Protein AF-A0A9D8CFQ3-F1 (afdb_monomer_lite)

Structure (mmCIF, N/CA/C/O backbone):
data_AF-A0A9D8CFQ3-F1
#
_entry.id   AF-A0A9D8CFQ3-F1
#
loop_
_atom_site.group_PDB
_atom_site.id
_atom_site.type_symbol
_atom_site.label_atom_id
_atom_site.label_alt_id
_atom_site.label_comp_id
_atom_site.label_asym_id
_atom_site.label_entity_id
_atom_site.label_seq_id
_atom_site.pdbx_PDB_ins_code
_atom_site.Cartn_x
_atom_site.Cartn_y
_atom_site.Cartn_z
_atom_site.occupancy
_atom_site.B_iso_or_equiv
_atom_site.auth_seq_id
_atom_site.auth_comp_id
_atom_site.auth_asym_id
_atom_site.auth_atom_id
_atom_site.pdbx_PDB_model_num
ATOM 1 N N . MET A 1 1 ? -12.676 10.151 0.791 1.00 66.75 1 MET A N 1
ATOM 2 C CA . MET A 1 1 ? -11.803 8.957 0.773 1.00 66.75 1 MET A CA 1
ATOM 3 C C . MET A 1 1 ? -12.196 8.093 -0.412 1.00 66.75 1 MET A C 1
ATOM 5 O O . MET A 1 1 ? -13.354 8.157 -0.807 1.00 66.75 1 MET A O 1
ATOM 9 N N . ALA A 1 2 ? -11.242 7.374 -1.010 1.00 77.38 2 ALA A N 1
ATOM 10 C CA . ALA A 1 2 ? -11.541 6.434 -2.091 1.00 77.38 2 ALA A CA 1
ATOM 11 C C . ALA A 1 2 ? -12.256 5.210 -1.507 1.00 77.38 2 ALA A C 1
ATOM 13 O O . ALA A 1 2 ? -11.863 4.709 -0.458 1.00 77.38 2 ALA A O 1
ATOM 14 N N . SER A 1 3 ? -13.302 4.746 -2.171 1.00 90.06 3 SER A N 1
ATOM 15 C CA . SER A 1 3 ? -14.030 3.536 -1.805 1.00 90.06 3 SER A CA 1
ATOM 16 C C . SER A 1 3 ? -13.154 2.276 -1.945 1.00 90.06 3 SER A C 1
ATOM 18 O O . SER A 1 3 ? -12.236 2.242 -2.771 1.00 90.06 3 SER A O 1
ATOM 20 N N . PRO A 1 4 ? -13.449 1.192 -1.200 1.00 90.56 4 PRO A N 1
ATOM 21 C CA . PRO A 1 4 ? -12.717 -0.072 -1.325 1.00 90.56 4 PRO A CA 1
ATOM 22 C C . PRO A 1 4 ? -12.721 -0.676 -2.740 1.00 90.56 4 PRO A C 1
ATOM 24 O O . PRO A 1 4 ? -11.775 -1.376 -3.103 1.00 90.56 4 PRO A O 1
ATOM 27 N N . SER A 1 5 ? -13.763 -0.421 -3.540 1.00 93.19 5 SER A N 1
ATOM 28 C CA . SER A 1 5 ? -13.833 -0.823 -4.952 1.00 93.19 5 SER A CA 1
ATOM 29 C C . SER A 1 5 ? -12.871 -0.017 -5.823 1.00 93.19 5 SER A C 1
ATOM 31 O O . SER A 1 5 ? -12.102 -0.618 -6.562 1.00 93.19 5 SER A O 1
ATOM 33 N N . GLU A 1 6 ? -12.812 1.310 -5.660 1.00 95.12 6 GLU A N 1
ATOM 34 C CA . GLU A 1 6 ? -11.865 2.161 -6.403 1.00 95.12 6 GLU A CA 1
ATOM 35 C C . GLU A 1 6 ? -10.408 1.781 -6.110 1.00 95.12 6 GLU A C 1
ATOM 37 O O . GLU A 1 6 ? -9.563 1.782 -7.006 1.00 95.12 6 GLU A O 1
ATOM 42 N N . ILE A 1 7 ? -10.105 1.421 -4.858 1.00 94.12 7 ILE A N 1
ATOM 43 C CA . ILE A 1 7 ? -8.770 0.945 -4.474 1.00 94.12 7 ILE A CA 1
ATOM 44 C C . ILE A 1 7 ? -8.480 -0.429 -5.102 1.00 94.12 7 ILE A C 1
ATOM 46 O O . ILE A 1 7 ? -7.354 -0.671 -5.537 1.00 94.12 7 ILE A O 1
ATOM 50 N N . SER A 1 8 ? -9.475 -1.318 -5.183 1.00 94.81 8 SER A N 1
ATOM 51 C CA . SER A 1 8 ? -9.344 -2.622 -5.850 1.00 94.81 8 SER A CA 1
ATOM 52 C C . SER A 1 8 ? -9.031 -2.461 -7.337 1.00 94.81 8 SER A C 1
ATOM 54 O O . SER A 1 8 ? -8.041 -3.014 -7.814 1.00 94.81 8 SER A O 1
ATOM 56 N N . ASP A 1 9 ? -9.818 -1.642 -8.038 1.00 95.44 9 ASP A N 1
ATOM 57 C CA . ASP A 1 9 ? -9.657 -1.374 -9.469 1.00 95.44 9 ASP A CA 1
ATOM 58 C C . ASP A 1 9 ? -8.286 -0.750 -9.764 1.00 95.44 9 ASP A C 1
ATOM 60 O O . ASP A 1 9 ? -7.612 -1.114 -10.732 1.00 95.44 9 ASP A O 1
ATOM 64 N N . GLU A 1 10 ? -7.822 0.154 -8.895 1.00 94.88 10 GLU A N 1
ATOM 65 C CA . GLU A 1 10 ? -6.474 0.710 -8.982 1.00 94.88 10 GLU A CA 1
ATOM 66 C C . GLU A 1 10 ? -5.397 -0.377 -8.854 1.00 94.88 10 GLU A C 1
ATOM 68 O O . GLU A 1 10 ? -4.466 -0.410 -9.661 1.00 94.88 10 GLU A O 1
ATOM 73 N N . LEU A 1 11 ? -5.502 -1.269 -7.866 1.00 94.81 11 LEU A N 1
ATOM 74 C CA . LEU A 1 11 ? -4.526 -2.345 -7.663 1.00 94.81 11 LEU A CA 1
ATOM 75 C C . LEU A 1 11 ? -4.512 -3.341 -8.832 1.00 94.81 11 LEU A C 1
ATOM 77 O O . LEU A 1 11 ? -3.440 -3.822 -9.210 1.00 94.81 11 LEU A O 1
ATOM 81 N N . ASP A 1 12 ? -5.665 -3.615 -9.439 1.00 94.06 12 ASP A N 1
ATOM 82 C CA . ASP A 1 12 ? -5.781 -4.494 -10.605 1.00 94.06 12 ASP A CA 1
ATOM 83 C C . ASP A 1 12 ? -5.177 -3.869 -11.865 1.00 94.06 12 ASP A C 1
ATOM 85 O O . ASP A 1 12 ? -4.394 -4.520 -12.568 1.00 94.06 12 ASP A O 1
ATOM 89 N N . ALA A 1 13 ? -5.416 -2.576 -12.093 1.00 92.31 13 ALA A N 1
ATOM 90 C CA . ALA A 1 13 ? -4.790 -1.832 -13.185 1.00 92.31 13 ALA A CA 1
ATOM 91 C C . ALA A 1 13 ? -3.252 -1.798 -13.076 1.00 92.31 13 ALA A C 1
ATOM 93 O O . ALA A 1 13 ? -2.551 -1.780 -14.092 1.00 92.31 13 ALA A O 1
ATOM 94 N N . LEU A 1 14 ? -2.709 -1.807 -11.854 1.00 91.81 14 LEU A N 1
ATOM 95 C CA . LEU A 1 14 ? -1.263 -1.815 -11.605 1.00 91.81 14 LEU A CA 1
ATOM 96 C C . LEU A 1 14 ? -0.609 -3.190 -11.785 1.00 91.81 14 LEU A C 1
ATOM 98 O O . LEU A 1 14 ? 0.600 -3.248 -12.016 1.00 91.81 14 LEU A O 1
ATOM 102 N N . ALA A 1 15 ? -1.370 -4.281 -11.683 1.00 89.94 15 ALA A N 1
ATOM 103 C CA . ALA A 1 15 ? -0.846 -5.635 -11.855 1.00 89.94 15 ALA A CA 1
ATOM 104 C C . ALA A 1 15 ? -0.608 -5.986 -13.333 1.00 89.94 15 ALA A C 1
ATOM 106 O O . ALA A 1 15 ? 0.417 -6.579 -13.664 1.00 89.94 15 ALA A O 1
ATOM 107 N N . SER A 1 16 ? -1.491 -5.532 -14.230 1.00 85.50 16 SER A N 1
ATOM 108 C CA . SER A 1 16 ? -1.440 -5.852 -15.666 1.00 85.50 16 S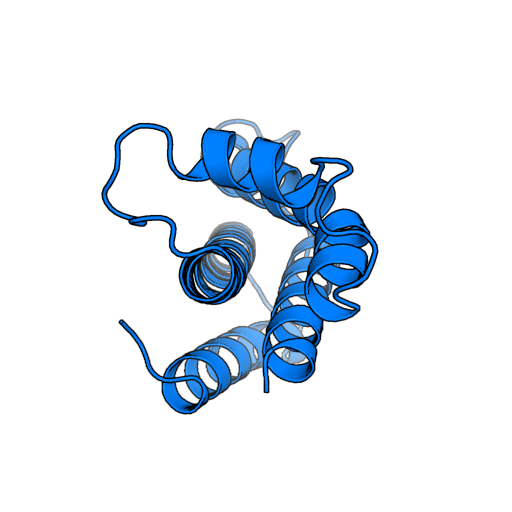ER A CA 1
ATOM 109 C C . SER A 1 16 ? -0.064 -5.613 -16.337 1.00 85.50 16 SER A C 1
ATOM 111 O O . SER A 1 16 ? 0.403 -6.495 -17.063 1.00 85.50 16 SER A O 1
ATOM 113 N N . PRO A 1 17 ? 0.666 -4.506 -16.073 1.00 83.19 17 PRO A N 1
ATOM 114 C CA . PRO A 1 17 ? 2.009 -4.294 -16.626 1.00 83.19 17 PRO A CA 1
ATOM 115 C C . PRO A 1 17 ? 3.108 -5.223 -16.081 1.00 83.19 17 PRO A C 1
ATOM 117 O O . PRO A 1 17 ? 4.174 -5.313 -16.683 1.00 83.19 17 PRO A O 1
ATOM 120 N N . LEU A 1 18 ? 2.9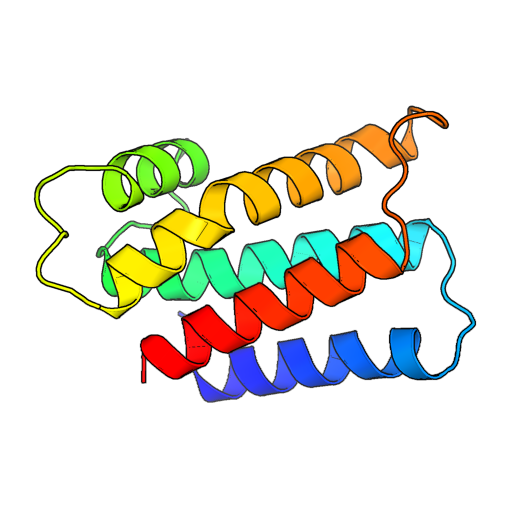10 -5.870 -14.929 1.00 82.00 18 LEU A N 1
ATOM 121 C CA . LEU A 1 18 ? 3.892 -6.800 -14.352 1.00 82.00 18 LEU A CA 1
ATOM 122 C C . LEU A 1 18 ? 3.766 -8.209 -14.925 1.00 82.00 18 LEU A C 1
ATOM 124 O O . LEU A 1 18 ? 4.757 -8.948 -14.932 1.00 82.00 18 LEU A O 1
ATOM 128 N N . ASP A 1 19 ? 2.571 -8.573 -15.379 1.00 81.81 19 ASP A N 1
ATOM 129 C CA . ASP A 1 19 ? 2.268 -9.897 -15.923 1.00 81.81 19 ASP A CA 1
ATOM 130 C C . ASP A 1 19 ? 2.781 -10.053 -17.362 1.00 81.81 19 ASP A C 1
ATOM 132 O O . ASP A 1 19 ? 3.139 -11.153 -17.774 1.00 81.81 19 ASP A O 1
ATOM 136 N N . SER A 1 20 ? 2.933 -8.946 -18.098 1.00 80.75 20 SER A N 1
ATOM 137 C CA . SER A 1 20 ? 3.505 -8.934 -19.453 1.00 80.75 20 SER A CA 1
ATOM 138 C C . SER A 1 20 ? 5.027 -9.144 -19.499 1.00 80.75 20 SER A C 1
ATOM 140 O O . SER A 1 20 ? 5.591 -9.301 -20.580 1.00 80.75 20 SER A O 1
ATOM 142 N N . GLY A 1 21 ? 5.714 -9.128 -18.349 1.00 70.44 21 GLY A N 1
ATOM 143 C CA . GLY A 1 21 ? 7.164 -9.343 -18.248 1.00 70.44 21 GLY A CA 1
ATOM 144 C C . GLY A 1 21 ? 8.040 -8.176 -18.727 1.00 70.44 21 GLY A C 1
ATOM 145 O O . GLY A 1 21 ? 9.263 -8.263 -18.628 1.00 70.44 21 GLY A O 1
ATOM 146 N N . VAL A 1 22 ? 7.446 -7.072 -19.193 1.00 69.00 22 VAL A N 1
ATOM 147 C CA . VAL A 1 22 ? 8.158 -5.904 -19.736 1.00 69.00 22 VAL A CA 1
ATOM 148 C C . VAL A 1 22 ? 7.756 -4.651 -18.954 1.00 69.00 22 VAL A C 1
ATOM 150 O O . VAL A 1 22 ? 6.878 -3.894 -19.360 1.00 69.00 22 VAL A O 1
ATOM 153 N N . ALA A 1 23 ? 8.401 -4.424 -17.809 1.00 81.81 23 ALA A N 1
ATOM 154 C CA . ALA A 1 23 ? 8.221 -3.211 -17.013 1.00 81.81 23 ALA A CA 1
ATOM 155 C C . ALA A 1 23 ? 9.551 -2.460 -16.887 1.00 81.81 23 ALA A C 1
ATOM 157 O O . ALA A 1 23 ? 10.546 -3.022 -16.427 1.00 81.81 23 ALA A O 1
ATOM 158 N N . THR A 1 24 ? 9.571 -1.183 -17.285 1.00 87.50 24 THR A N 1
ATOM 159 C CA . THR A 1 24 ? 10.741 -0.320 -17.071 1.00 87.50 24 THR A CA 1
ATOM 160 C C . THR A 1 24 ? 10.937 -0.059 -15.573 1.00 87.50 24 THR A C 1
ATOM 162 O O . THR A 1 24 ? 9.964 -0.105 -14.813 1.00 87.50 24 THR A O 1
ATOM 165 N N . PRO A 1 25 ? 12.161 0.258 -15.112 1.00 87.00 25 PRO A N 1
ATOM 166 C CA . PRO A 1 25 ? 12.396 0.631 -13.716 1.00 87.00 25 PRO A CA 1
ATOM 167 C C . PRO A 1 25 ? 11.472 1.755 -13.215 1.00 87.00 25 PRO A C 1
ATOM 169 O O . PRO A 1 25 ? 10.975 1.680 -12.097 1.00 87.00 25 PRO A O 1
ATOM 172 N N . GLU A 1 26 ? 11.157 2.747 -14.056 1.00 86.88 26 GLU A N 1
ATOM 173 C CA . GLU A 1 26 ? 10.221 3.846 -13.731 1.00 86.88 26 GLU A CA 1
ATOM 174 C C . GLU A 1 26 ? 8.832 3.306 -13.418 1.00 86.88 26 GLU A C 1
ATOM 176 O O . GLU A 1 26 ? 8.175 3.709 -12.453 1.00 86.88 26 GLU A O 1
ATOM 181 N N . ARG A 1 27 ? 8.381 2.361 -14.247 1.00 89.44 27 ARG A N 1
ATOM 182 C CA . ARG A 1 27 ? 7.084 1.716 -14.100 1.00 89.44 27 ARG A CA 1
ATOM 183 C C . ARG A 1 27 ? 7.044 0.872 -12.832 1.00 89.44 27 ARG A C 1
ATOM 185 O O . ARG A 1 27 ? 6.048 0.927 -12.120 1.00 89.44 27 ARG A O 1
ATOM 192 N N . LEU A 1 28 ? 8.124 0.159 -12.515 1.00 90.69 28 LEU A N 1
ATOM 193 C CA . LEU A 1 28 ? 8.249 -0.617 -11.279 1.00 90.69 28 LEU A CA 1
ATOM 194 C C . LEU A 1 28 ? 8.191 0.275 -10.033 1.00 90.69 28 LEU A C 1
ATOM 196 O O . LEU A 1 28 ? 7.435 -0.030 -9.110 1.00 90.69 28 LEU A O 1
ATOM 200 N N . CYS A 1 29 ? 8.915 1.399 -10.024 1.00 90.25 29 CYS A N 1
ATOM 201 C CA . CYS A 1 29 ? 8.839 2.387 -8.945 1.00 90.25 29 CYS A CA 1
ATOM 202 C C . CYS A 1 29 ? 7.427 2.975 -8.820 1.00 90.25 29 CYS A C 1
ATOM 204 O O . CYS A 1 29 ? 6.885 3.054 -7.719 1.00 90.25 29 CYS A O 1
ATOM 206 N N . THR A 1 30 ? 6.793 3.316 -9.945 1.00 91.50 30 THR A N 1
ATOM 207 C CA . THR A 1 30 ? 5.414 3.832 -9.971 1.00 91.50 30 THR A CA 1
ATOM 208 C C . THR A 1 30 ? 4.434 2.833 -9.361 1.00 91.50 30 THR A C 1
ATOM 210 O O . THR A 1 30 ? 3.603 3.207 -8.536 1.00 91.50 30 THR A O 1
ATOM 213 N N . ILE A 1 31 ? 4.540 1.556 -9.735 1.00 93.06 31 ILE A N 1
ATOM 214 C CA . ILE A 1 31 ? 3.676 0.491 -9.216 1.00 93.06 31 ILE A CA 1
ATOM 215 C C . ILE A 1 31 ? 3.877 0.319 -7.712 1.00 93.06 31 ILE A C 1
ATOM 217 O O . ILE A 1 31 ? 2.898 0.307 -6.971 1.00 93.06 31 ILE A O 1
ATOM 221 N N . ALA A 1 32 ? 5.126 0.238 -7.252 1.00 92.94 32 ALA A N 1
ATOM 222 C CA . ALA A 1 32 ? 5.431 0.125 -5.830 1.00 92.94 32 ALA A CA 1
ATOM 223 C C . ALA A 1 32 ? 4.889 1.311 -5.017 1.00 92.94 32 ALA A C 1
ATOM 225 O O . ALA A 1 32 ? 4.289 1.106 -3.962 1.00 92.94 32 ALA A O 1
ATOM 226 N N . ASN A 1 33 ? 5.062 2.538 -5.516 1.00 92.88 33 ASN A N 1
ATOM 227 C CA . ASN A 1 33 ? 4.591 3.737 -4.830 1.00 92.88 33 ASN A CA 1
ATOM 228 C C . ASN A 1 33 ? 3.057 3.780 -4.770 1.00 92.88 33 ASN A C 1
ATOM 230 O O . ASN A 1 33 ? 2.473 3.993 -3.710 1.00 92.88 33 ASN A O 1
ATOM 234 N N . ARG A 1 34 ? 2.376 3.479 -5.883 1.00 94.75 34 ARG A N 1
ATOM 235 C CA . ARG A 1 34 ? 0.907 3.452 -5.907 1.00 94.75 34 ARG A CA 1
ATOM 236 C C . ARG A 1 34 ? 0.319 2.323 -5.061 1.00 94.75 34 ARG A C 1
ATOM 238 O O . ARG A 1 34 ? -0.657 2.561 -4.355 1.00 94.75 34 ARG A O 1
ATOM 245 N N . ALA A 1 35 ? 0.943 1.144 -5.048 1.00 95.25 35 ALA A N 1
ATOM 246 C CA . ALA A 1 35 ? 0.559 0.050 -4.155 1.00 95.25 35 ALA A CA 1
ATOM 247 C C . ALA A 1 35 ? 0.678 0.458 -2.676 1.00 95.25 35 ALA A C 1
ATOM 249 O O . ALA A 1 35 ? -0.242 0.225 -1.892 1.00 95.25 35 ALA A O 1
ATOM 250 N N . TYR A 1 36 ? 1.771 1.135 -2.305 1.00 94.69 36 TYR A N 1
ATOM 251 C CA . TYR A 1 36 ? 1.929 1.709 -0.970 1.00 94.69 36 TYR A CA 1
ATOM 252 C C . TYR A 1 36 ? 0.822 2.725 -0.652 1.00 94.69 36 TYR A C 1
ATOM 254 O O . TYR A 1 36 ? 0.185 2.619 0.392 1.00 94.69 36 TYR A O 1
ATOM 262 N N . CYS A 1 37 ? 0.545 3.678 -1.547 1.00 93.06 37 CYS A N 1
ATOM 263 C CA . CYS A 1 37 ? -0.487 4.699 -1.338 1.00 93.06 37 CYS A CA 1
ATOM 264 C C . CYS A 1 37 ? -1.906 4.112 -1.232 1.00 93.06 37 CYS A C 1
ATOM 266 O O . CYS A 1 37 ? -2.745 4.647 -0.507 1.00 93.06 37 CYS A O 1
ATOM 268 N N . ALA A 1 38 ? -2.198 3.022 -1.943 1.00 94.88 38 ALA A N 1
ATOM 269 C CA . ALA A 1 38 ? -3.438 2.264 -1.787 1.00 94.88 38 ALA A CA 1
ATOM 270 C C . ALA A 1 38 ? -3.550 1.657 -0.380 1.00 94.88 38 ALA A C 1
ATOM 272 O O . ALA A 1 38 ? -4.514 1.942 0.327 1.00 94.88 38 ALA A O 1
ATOM 273 N N . ALA A 1 39 ? -2.533 0.910 0.061 1.00 93.75 39 ALA A N 1
ATOM 274 C CA . ALA A 1 39 ? -2.498 0.332 1.407 1.00 93.75 39 ALA A CA 1
ATOM 275 C C . ALA A 1 39 ? -2.561 1.405 2.507 1.00 93.75 39 ALA A C 1
ATOM 277 O O . ALA A 1 39 ? -3.256 1.239 3.506 1.00 93.75 39 ALA A O 1
ATOM 278 N N . PHE A 1 40 ? -1.860 2.523 2.309 1.00 93.19 40 PHE A N 1
ATOM 279 C CA . PHE A 1 40 ? -1.845 3.657 3.225 1.00 93.19 40 PHE A CA 1
ATOM 280 C C . PHE A 1 40 ? -3.240 4.253 3.421 1.00 93.19 40 PHE A C 1
ATOM 282 O O . PHE A 1 40 ? -3.643 4.443 4.560 1.00 93.19 40 PHE A O 1
ATOM 289 N N . ARG A 1 41 ? -4.004 4.476 2.342 1.00 92.62 41 ARG A N 1
ATOM 290 C CA . ARG A 1 41 ? -5.386 4.980 2.439 1.00 92.62 41 ARG A CA 1
ATOM 291 C C . ARG A 1 41 ? -6.283 4.038 3.238 1.00 92.62 41 ARG A C 1
ATOM 293 O O . ARG A 1 41 ? -6.942 4.490 4.161 1.00 92.62 41 ARG A O 1
ATOM 300 N N . VAL A 1 42 ? -6.232 2.734 2.957 1.00 92.81 42 VAL A N 1
ATOM 301 C CA . VAL A 1 42 ? -7.007 1.729 3.712 1.00 92.81 42 VAL A CA 1
ATOM 302 C C . VAL A 1 42 ? -6.676 1.779 5.207 1.00 92.81 42 VAL A C 1
ATOM 304 O O . VAL A 1 42 ? -7.562 1.751 6.055 1.00 92.81 42 VAL A O 1
ATOM 307 N N . LEU A 1 43 ? -5.390 1.867 5.545 1.00 90.56 43 LEU A N 1
ATOM 308 C CA . LEU A 1 43 ? -4.941 1.900 6.935 1.00 90.56 43 LEU A CA 1
ATOM 309 C C . LEU A 1 43 ? -5.254 3.224 7.636 1.00 90.56 43 LEU A C 1
ATOM 311 O O . LEU A 1 43 ? -5.572 3.206 8.822 1.00 90.56 43 LEU A O 1
ATOM 315 N N . CYS A 1 44 ? -5.191 4.349 6.924 1.00 91.06 44 CYS A N 1
ATOM 316 C CA . CYS A 1 44 ? -5.649 5.640 7.427 1.00 91.06 44 CYS A CA 1
ATOM 317 C C . CYS A 1 44 ? -7.132 5.588 7.789 1.00 91.06 44 CYS A C 1
ATOM 319 O O . CYS A 1 44 ? -7.492 5.998 8.888 1.00 91.06 44 CYS A O 1
ATOM 321 N N . ASP A 1 45 ? -7.961 5.015 6.918 1.00 90.62 45 ASP A N 1
ATOM 322 C CA . ASP A 1 45 ? -9.398 4.877 7.153 1.00 90.62 45 ASP A CA 1
ATOM 323 C C . ASP A 1 45 ? -9.678 3.984 8.379 1.00 90.62 45 ASP A C 1
ATOM 325 O O . ASP A 1 45 ? -10.484 4.342 9.237 1.00 90.62 45 ASP A O 1
ATOM 329 N N . LEU A 1 46 ? -8.958 2.863 8.524 1.00 88.25 46 LEU A N 1
ATOM 330 C CA . LEU A 1 46 ? -9.085 1.947 9.670 1.00 88.25 46 LEU A CA 1
ATOM 331 C C . LEU A 1 46 ? -8.631 2.550 11.006 1.00 88.25 46 LEU A C 1
ATOM 333 O O . LEU A 1 46 ? -9.194 2.228 12.052 1.00 88.25 46 LEU A O 1
ATOM 337 N N . LEU A 1 47 ? -7.577 3.366 10.983 1.00 87.56 47 LEU A N 1
ATOM 338 C CA . LEU A 1 47 ? -6.985 3.983 12.174 1.00 87.56 47 LEU A CA 1
ATOM 339 C C . LEU A 1 47 ? -7.516 5.396 12.435 1.00 87.56 47 LEU A C 1
ATOM 341 O O . LEU A 1 47 ? -7.092 6.033 13.395 1.00 87.56 47 LEU A O 1
ATOM 345 N N . ASN A 1 48 ? -8.438 5.875 11.596 1.00 88.56 48 ASN A N 1
ATOM 346 C CA . ASN A 1 48 ? -8.979 7.228 11.637 1.00 88.56 48 ASN A CA 1
ATOM 347 C C . ASN A 1 48 ? -7.877 8.313 11.616 1.00 88.56 48 ASN A C 1
ATOM 349 O O . ASN A 1 48 ? -7.922 9.289 12.366 1.00 88.56 48 ASN A O 1
ATOM 353 N N . ILE A 1 49 ? -6.860 8.108 10.773 1.00 89.88 49 ILE A N 1
ATOM 354 C CA . ILE A 1 49 ? -5.742 9.035 10.554 1.00 89.88 49 ILE A CA 1
ATOM 355 C C . ILE A 1 49 ? -6.048 9.876 9.319 1.00 89.88 49 ILE A C 1
ATOM 357 O O . ILE A 1 49 ? -6.318 9.327 8.253 1.00 89.88 49 ILE A O 1
ATOM 361 N N . ASP A 1 50 ? -5.924 11.198 9.428 1.00 90.56 50 ASP A N 1
ATOM 362 C CA . ASP A 1 50 ? -6.018 12.085 8.269 1.00 90.56 50 ASP A CA 1
ATOM 363 C C . ASP A 1 50 ? -4.781 11.913 7.359 1.00 90.56 50 ASP A C 1
ATOM 365 O O . ASP A 1 50 ? -3.666 12.260 7.767 1.00 90.56 50 ASP A O 1
ATOM 369 N N . PRO A 1 51 ? -4.932 11.410 6.117 1.00 87.44 51 PRO A N 1
ATOM 370 C CA . PRO A 1 51 ? -3.806 11.225 5.205 1.00 87.44 51 PRO A CA 1
ATOM 371 C C . PRO A 1 51 ? -3.157 12.546 4.761 1.00 87.44 51 PRO A C 1
ATOM 373 O O . PRO A 1 51 ? -2.019 12.523 4.292 1.00 87.44 51 PRO A O 1
ATOM 376 N N . ALA A 1 52 ? -3.845 13.689 4.886 1.00 88.00 52 ALA A N 1
ATOM 377 C CA . ALA A 1 52 ? -3.297 15.009 4.566 1.00 88.00 52 ALA A CA 1
ATOM 378 C C . ALA A 1 52 ? -2.448 15.595 5.707 1.00 88.00 52 ALA A C 1
ATOM 380 O O . ALA A 1 52 ? -1.740 16.590 5.511 1.00 88.00 52 ALA A O 1
ATOM 381 N N . GLN A 1 53 ? -2.490 14.989 6.896 1.00 89.12 53 GLN A N 1
ATOM 382 C CA . GLN A 1 53 ? -1.717 15.460 8.030 1.00 89.12 53 GLN A CA 1
ATOM 383 C C . GLN A 1 53 ? -0.217 15.313 7.761 1.00 89.12 53 GLN A C 1
ATOM 385 O O . GLN A 1 53 ? 0.290 14.273 7.331 1.00 89.12 53 GLN A O 1
ATOM 390 N N . ARG A 1 54 ? 0.541 16.367 8.073 1.00 87.38 54 ARG A N 1
ATOM 391 C CA . ARG A 1 54 ? 2.002 16.308 8.014 1.00 87.38 54 ARG A CA 1
ATOM 392 C C . ARG A 1 54 ? 2.505 15.201 8.945 1.00 87.38 54 ARG A C 1
ATOM 394 O O . ARG A 1 54 ? 2.255 15.244 10.144 1.00 87.38 54 ARG A O 1
ATOM 401 N N . GLY A 1 55 ? 3.246 14.248 8.386 1.00 86.44 55 GLY A N 1
ATOM 402 C CA . GLY A 1 55 ? 3.764 13.100 9.132 1.00 86.44 55 GLY A CA 1
ATOM 403 C C . GLY A 1 55 ? 2.787 11.926 9.254 1.00 86.44 55 GLY A C 1
ATOM 404 O O . GLY A 1 55 ? 3.023 11.031 10.061 1.00 86.44 55 GLY A O 1
ATOM 405 N N . ALA A 1 56 ? 1.695 11.901 8.479 1.00 85.81 56 ALA A N 1
ATOM 406 C CA . ALA A 1 56 ? 0.721 10.808 8.512 1.00 85.81 56 ALA A CA 1
ATOM 407 C C . ALA A 1 56 ? 1.351 9.435 8.204 1.00 85.81 56 ALA A C 1
ATOM 409 O O . ALA A 1 56 ? 0.955 8.434 8.792 1.00 85.81 56 ALA A O 1
ATOM 410 N N . HIS A 1 57 ? 2.380 9.373 7.352 1.00 85.62 57 HIS A N 1
ATOM 411 C CA . HIS A 1 57 ? 3.117 8.134 7.076 1.00 85.62 57 HIS A CA 1
ATOM 412 C C . HIS A 1 57 ? 3.875 7.615 8.307 1.00 85.62 57 HIS A C 1
ATOM 414 O O . HIS A 1 57 ? 3.806 6.423 8.625 1.00 85.62 57 HIS A O 1
ATOM 420 N N . GLU A 1 58 ? 4.587 8.491 9.019 1.00 85.94 58 GLU A N 1
ATOM 421 C CA . GLU A 1 58 ? 5.278 8.154 10.264 1.00 85.94 58 GLU A CA 1
ATOM 422 C C . GLU A 1 58 ? 4.295 7.806 11.386 1.00 85.94 58 GLU A C 1
ATOM 424 O O . GLU A 1 58 ? 4.531 6.855 12.140 1.00 85.94 58 GLU A O 1
ATOM 429 N N . MET A 1 59 ? 3.186 8.542 11.472 1.00 85.62 59 MET A N 1
ATOM 430 C CA . MET A 1 59 ? 2.118 8.308 12.439 1.00 85.62 59 MET A CA 1
ATOM 431 C C . MET A 1 59 ? 1.477 6.946 12.218 1.00 85.62 59 MET A C 1
ATOM 433 O O . MET A 1 59 ? 1.480 6.127 13.125 1.00 85.62 59 MET A O 1
ATOM 437 N N . LEU A 1 60 ? 1.050 6.641 10.995 1.00 86.44 60 LEU A N 1
ATOM 438 C CA . LEU A 1 60 ? 0.479 5.348 10.639 1.00 86.44 60 LEU A CA 1
ATOM 439 C C . LEU A 1 60 ? 1.441 4.201 10.931 1.00 86.44 60 LEU A C 1
ATOM 441 O O . LEU A 1 60 ? 1.029 3.181 11.473 1.00 86.44 60 LEU A O 1
ATOM 445 N N . ARG A 1 61 ? 2.739 4.361 10.652 1.00 82.75 61 ARG A N 1
ATOM 446 C CA . ARG A 1 61 ? 3.730 3.345 11.033 1.00 82.75 61 ARG A CA 1
ATOM 447 C C . ARG A 1 61 ? 3.777 3.149 12.551 1.00 82.75 61 ARG A C 1
ATOM 449 O O . ARG A 1 61 ? 3.928 2.021 13.006 1.00 82.75 61 ARG A O 1
ATOM 456 N N . THR A 1 62 ? 3.666 4.223 13.324 1.00 84.25 62 THR A N 1
ATOM 457 C CA . THR A 1 62 ? 3.691 4.178 14.793 1.00 84.25 62 THR A CA 1
ATOM 458 C C . THR A 1 62 ? 2.423 3.532 15.348 1.00 84.25 62 THR A C 1
ATOM 460 O O . THR A 1 62 ? 2.526 2.601 16.142 1.00 84.25 62 THR A O 1
ATOM 463 N N . GLU A 1 63 ? 1.254 3.948 14.863 1.00 81.50 63 GLU A N 1
ATOM 464 C CA . GLU A 1 63 ? -0.062 3.440 15.262 1.00 81.50 63 GLU A CA 1
ATOM 465 C C . GLU A 1 63 ? -0.243 1.967 14.882 1.00 81.50 63 GLU A C 1
ATOM 467 O O . GLU A 1 63 ? -0.579 1.142 15.728 1.00 81.50 63 GLU A O 1
ATOM 472 N N . VAL A 1 64 ? 0.095 1.576 13.647 1.00 78.94 64 VAL A N 1
ATOM 473 C CA . VAL A 1 64 ? 0.055 0.165 13.227 1.00 78.94 64 VAL A CA 1
ATOM 474 C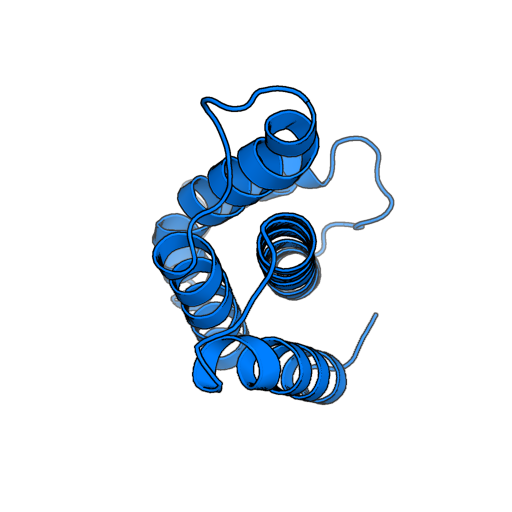 C . VAL A 1 64 ? 0.942 -0.692 14.139 1.00 78.94 64 VAL A C 1
ATOM 476 O O . VAL A 1 64 ? 0.548 -1.790 14.532 1.00 78.94 64 VAL A O 1
ATOM 479 N N . LEU A 1 65 ? 2.127 -0.204 14.523 1.00 73.88 65 LEU A N 1
ATOM 480 C CA . LEU A 1 65 ? 3.053 -0.924 15.405 1.00 73.88 65 LEU A CA 1
ATOM 481 C C . LEU A 1 65 ? 2.687 -0.840 16.898 1.00 73.88 65 LEU A C 1
ATOM 483 O O . LEU A 1 65 ? 3.242 -1.609 17.695 1.00 73.88 65 LEU A O 1
ATOM 487 N N . ALA A 1 66 ? 1.753 0.027 17.288 1.00 79.50 66 ALA A N 1
ATOM 488 C CA . ALA A 1 66 ? 1.345 0.194 18.673 1.00 79.50 66 ALA A CA 1
ATOM 489 C C . ALA A 1 66 ? 0.700 -1.088 19.224 1.00 79.50 66 ALA A C 1
ATOM 491 O O . ALA A 1 66 ? 0.009 -1.844 18.538 1.00 79.50 66 ALA A O 1
ATOM 492 N N . VAL A 1 67 ? 0.954 -1.366 20.502 1.00 61.44 67 VAL A N 1
ATOM 493 C CA . VAL A 1 67 ? 0.488 -2.579 21.199 1.00 61.44 67 VAL A CA 1
ATOM 494 C C . VAL A 1 67 ? -1.048 -2.609 21.307 1.00 61.44 67 VAL A C 1
ATOM 496 O O . VAL A 1 67 ? -1.646 -3.677 21.340 1.00 61.44 67 VAL A O 1
ATOM 499 N N . GLY A 1 68 ? -1.723 -1.458 21.286 1.00 65.19 68 GLY A N 1
ATOM 500 C CA . GLY A 1 68 ? -3.175 -1.367 21.491 1.00 65.19 68 GLY A CA 1
ATOM 501 C C . GLY A 1 68 ? -4.043 -2.097 20.456 1.00 65.19 68 GLY A C 1
ATOM 502 O O . GLY A 1 68 ? -5.187 -2.429 20.750 1.00 65.19 68 GLY A O 1
ATOM 503 N N . HIS A 1 69 ? -3.511 -2.412 19.272 1.00 68.19 69 HIS A N 1
ATOM 504 C CA . HIS A 1 69 ? -4.303 -2.944 18.158 1.00 68.19 69 HIS A CA 1
ATOM 505 C C . HIS A 1 69 ? -4.183 -4.460 17.936 1.00 68.19 69 HIS A C 1
ATOM 507 O O . HIS A 1 69 ? -4.647 -4.965 16.914 1.00 68.19 69 HIS A O 1
ATOM 513 N N . PHE A 1 70 ? -3.600 -5.219 18.874 1.00 65.69 70 PHE A N 1
ATOM 514 C CA . PHE A 1 70 ? -3.396 -6.672 18.709 1.00 65.69 70 PHE A CA 1
ATOM 515 C C . PHE A 1 70 ? -4.682 -7.483 18.486 1.00 65.69 70 PHE A C 1
ATOM 517 O O . PHE A 1 70 ? -4.621 -8.570 17.913 1.00 65.69 70 PHE A O 1
ATOM 524 N N . GLN A 1 71 ? -5.829 -6.960 18.925 1.00 74.44 7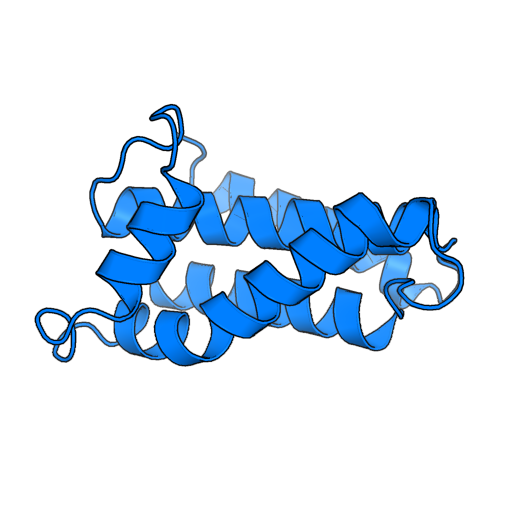1 GLN A N 1
ATOM 525 C CA . GLN A 1 71 ? -7.138 -7.602 18.782 1.00 74.44 71 GLN A CA 1
ATOM 526 C C . GLN A 1 71 ? -7.707 -7.472 17.358 1.00 74.44 71 GLN A C 1
ATOM 528 O O . GLN A 1 71 ? -8.549 -8.274 16.966 1.00 74.44 71 GLN A O 1
ATOM 533 N N . ASN A 1 72 ? -7.244 -6.496 16.566 1.00 81.75 72 ASN A N 1
ATOM 534 C CA . ASN A 1 72 ? -7.719 -6.296 15.202 1.00 81.75 72 ASN A CA 1
ATOM 535 C C . ASN A 1 72 ? -6.851 -7.121 14.222 1.00 81.75 72 ASN A C 1
ATOM 537 O O . ASN A 1 72 ? -5.658 -6.831 14.055 1.00 81.75 72 ASN A O 1
ATOM 541 N N . PRO A 1 73 ? -7.411 -8.158 13.567 1.00 83.19 73 PRO A N 1
ATOM 542 C CA . PRO A 1 73 ? -6.650 -9.043 12.688 1.00 83.19 73 PRO A CA 1
ATOM 543 C C . PRO A 1 73 ? -6.064 -8.310 11.474 1.00 83.19 73 PRO A C 1
ATOM 545 O O . PRO A 1 73 ? -4.958 -8.648 11.050 1.00 83.19 73 PRO A O 1
ATOM 548 N N . THR A 1 74 ? -6.749 -7.281 10.977 1.00 85.62 74 THR A N 1
ATOM 549 C CA . THR A 1 74 ? -6.330 -6.423 9.864 1.00 85.62 74 THR A CA 1
ATOM 550 C C . THR A 1 74 ? -5.115 -5.591 10.238 1.00 85.62 74 THR A C 1
ATOM 552 O O . THR A 1 74 ? -4.122 -5.592 9.514 1.00 85.62 74 THR A O 1
ATOM 555 N N . ILE A 1 75 ? -5.132 -4.943 11.409 1.00 85.06 75 ILE A N 1
ATOM 556 C CA . ILE A 1 75 ? -3.985 -4.156 11.889 1.00 85.06 75 ILE A CA 1
ATOM 557 C C . ILE A 1 75 ? -2.792 -5.078 12.162 1.00 85.06 75 ILE A C 1
ATOM 559 O O . ILE A 1 75 ? -1.655 -4.753 11.822 1.00 85.06 75 ILE A O 1
ATOM 563 N N . ARG A 1 76 ? -3.035 -6.279 12.697 1.00 86.31 76 ARG A N 1
ATOM 564 C CA . ARG A 1 76 ? -1.988 -7.292 12.875 1.00 86.31 76 ARG A CA 1
ATOM 565 C C . ARG A 1 76 ? -1.360 -7.727 11.547 1.00 86.31 76 ARG A C 1
ATOM 567 O O . ARG A 1 76 ? -0.139 -7.844 11.485 1.00 86.31 76 ARG A O 1
ATOM 574 N N . LEU A 1 77 ? -2.155 -7.940 10.500 1.00 87.88 77 LEU A N 1
ATOM 575 C CA . LEU A 1 77 ? -1.648 -8.238 9.157 1.00 87.88 77 LEU A CA 1
ATOM 576 C C . LEU A 1 77 ? -0.856 -7.051 8.593 1.00 87.88 77 LEU A C 1
ATOM 578 O O . LEU A 1 77 ? 0.267 -7.214 8.120 1.00 87.88 77 LEU A O 1
ATOM 582 N N . ALA A 1 78 ? -1.396 -5.841 8.728 1.00 86.88 78 ALA A N 1
ATOM 583 C CA . ALA A 1 78 ? -0.749 -4.615 8.287 1.00 86.88 78 ALA A CA 1
ATOM 584 C C . ALA A 1 78 ? 0.624 -4.409 8.937 1.00 86.88 78 ALA A C 1
ATOM 586 O O . ALA A 1 78 ? 1.556 -3.996 8.254 1.00 86.88 78 ALA A O 1
ATOM 587 N N . ARG A 1 79 ? 0.805 -4.768 10.215 1.00 86.19 79 ARG A N 1
ATOM 588 C CA . ARG A 1 79 ? 2.118 -4.725 10.892 1.00 86.19 79 ARG A CA 1
ATOM 589 C C . ARG A 1 79 ? 3.187 -5.550 10.198 1.00 86.19 79 ARG A C 1
ATOM 591 O O . ARG A 1 79 ? 4.343 -5.133 10.182 1.00 86.19 79 ARG A O 1
ATOM 598 N N . LEU A 1 80 ? 2.813 -6.709 9.656 1.00 87.25 80 LEU A N 1
ATOM 599 C CA . LEU A 1 80 ? 3.749 -7.578 8.948 1.00 87.25 80 LEU A CA 1
ATOM 600 C C . LEU A 1 80 ? 4.247 -6.910 7.664 1.00 87.25 80 LEU A C 1
ATOM 602 O O . LEU A 1 80 ? 5.402 -7.092 7.294 1.00 87.25 80 LEU A O 1
ATOM 606 N N . TYR A 1 81 ? 3.401 -6.115 7.004 1.00 91.31 81 TYR A N 1
ATOM 607 C CA . TYR A 1 81 ? 3.678 -5.587 5.667 1.00 91.31 81 TYR A CA 1
ATOM 608 C C . TYR A 1 81 ? 4.082 -4.112 5.635 1.00 91.31 81 TYR A C 1
ATOM 610 O O . TYR A 1 81 ? 4.808 -3.705 4.733 1.00 91.31 81 TYR A O 1
ATOM 618 N N . VAL A 1 82 ? 3.660 -3.294 6.604 1.00 86.88 82 VAL A N 1
ATOM 619 C CA . VAL A 1 82 ? 3.801 -1.827 6.556 1.00 86.88 82 VAL A CA 1
ATOM 620 C C . VAL A 1 82 ? 5.260 -1.379 6.458 1.00 86.88 82 VAL A C 1
ATOM 622 O O . VAL A 1 82 ? 5.564 -0.427 5.744 1.00 86.88 82 VAL A O 1
ATOM 625 N N . ASN A 1 83 ? 6.185 -2.086 7.116 1.00 87.31 83 ASN A N 1
ATOM 626 C CA . ASN A 1 83 ? 7.613 -1.773 7.046 1.00 87.31 83 ASN A CA 1
ATOM 627 C C . ASN A 1 83 ? 8.206 -2.092 5.670 1.00 87.31 83 ASN A C 1
ATOM 629 O O . ASN A 1 83 ? 8.987 -1.295 5.147 1.00 87.31 83 ASN A O 1
ATOM 633 N N . ASP A 1 84 ? 7.826 -3.220 5.074 1.00 91.25 84 ASP A N 1
ATOM 634 C CA . ASP A 1 84 ? 8.298 -3.620 3.747 1.00 91.25 84 ASP A CA 1
ATOM 635 C C . ASP A 1 84 ? 7.709 -2.728 2.656 1.00 91.25 84 ASP A C 1
ATOM 637 O O . ASP A 1 84 ? 8.439 -2.262 1.776 1.00 91.25 84 ASP A O 1
ATOM 641 N N . LEU A 1 85 ? 6.418 -2.408 2.757 1.00 92.06 85 LEU A N 1
ATOM 642 C CA . LEU A 1 85 ? 5.732 -1.445 1.903 1.00 92.06 85 LEU A CA 1
ATOM 643 C C . LEU A 1 85 ? 6.393 -0.063 1.997 1.00 92.06 85 LEU A C 1
ATOM 645 O O . LEU A 1 85 ? 6.734 0.524 0.971 1.00 92.06 85 LEU A O 1
ATOM 649 N N . TYR A 1 86 ? 6.653 0.435 3.211 1.00 89.69 86 TYR A N 1
ATOM 650 C CA . TYR A 1 86 ? 7.304 1.731 3.416 1.00 89.69 86 TYR A CA 1
ATOM 651 C C . TYR A 1 86 ? 8.735 1.760 2.871 1.00 89.69 86 TYR A C 1
ATOM 653 O O . TYR A 1 86 ? 9.113 2.705 2.182 1.00 89.69 86 TYR A O 1
ATOM 661 N N . ARG A 1 87 ? 9.538 0.720 3.125 1.00 89.06 87 ARG A N 1
ATOM 662 C CA . ARG A 1 87 ? 10.891 0.610 2.555 1.00 89.06 87 ARG A CA 1
ATOM 663 C C . ARG A 1 87 ? 10.853 0.573 1.035 1.00 89.06 87 ARG A C 1
ATOM 665 O O . ARG A 1 87 ? 11.645 1.248 0.397 1.00 89.06 87 ARG A O 1
ATOM 672 N N . THR A 1 88 ? 9.921 -0.179 0.459 1.00 91.62 88 THR A N 1
ATOM 673 C CA . THR A 1 88 ? 9.779 -0.282 -0.998 1.00 91.62 88 THR A CA 1
ATOM 674 C C . THR A 1 88 ? 9.330 1.047 -1.611 1.00 91.62 88 THR A C 1
ATOM 676 O O . THR A 1 88 ? 9.828 1.408 -2.670 1.00 91.62 88 THR A O 1
ATOM 679 N N . ARG A 1 89 ? 8.480 1.823 -0.926 1.00 91.06 89 ARG A N 1
ATOM 680 C CA . ARG A 1 89 ? 8.141 3.210 -1.295 1.00 91.06 89 ARG A CA 1
ATOM 681 C C . ARG A 1 89 ? 9.357 4.135 -1.246 1.00 91.06 89 ARG A C 1
ATOM 683 O O . ARG A 1 89 ? 9.595 4.874 -2.188 1.00 91.06 89 ARG A O 1
ATOM 690 N N . VAL A 1 90 ? 10.145 4.081 -0.171 1.00 88.25 90 VAL A N 1
ATOM 691 C CA . VAL A 1 90 ? 11.389 4.862 -0.039 1.00 88.25 90 VAL A CA 1
ATOM 692 C C . VAL A 1 90 ? 12.364 4.499 -1.164 1.00 88.25 90 VAL A C 1
ATOM 694 O O . VAL A 1 90 ? 12.896 5.385 -1.824 1.00 88.25 90 VAL A O 1
ATOM 697 N N . ASP A 1 91 ? 12.551 3.212 -1.445 1.00 89.25 91 ASP A N 1
ATOM 698 C CA . ASP A 1 91 ? 13.376 2.766 -2.569 1.00 89.25 91 ASP A CA 1
ATOM 699 C C . ASP A 1 91 ? 12.787 3.210 -3.920 1.00 89.25 91 ASP A C 1
ATOM 701 O O . ASP A 1 91 ? 13.536 3.558 -4.820 1.00 89.25 91 ASP A O 1
ATOM 705 N N . ALA A 1 92 ? 11.463 3.275 -4.074 1.00 88.12 92 ALA A N 1
ATOM 706 C CA . ALA A 1 92 ? 10.831 3.807 -5.283 1.00 88.12 92 ALA A CA 1
ATOM 707 C C . ALA A 1 92 ? 11.079 5.315 -5.467 1.00 88.12 92 ALA A C 1
ATOM 709 O O . ALA A 1 92 ? 11.380 5.745 -6.581 1.00 88.12 92 ALA A O 1
ATOM 710 N N . ASP A 1 93 ? 10.982 6.097 -4.389 1.00 85.69 93 ASP A N 1
ATOM 711 C CA . ASP A 1 93 ? 11.163 7.554 -4.402 1.00 85.69 93 ASP A CA 1
ATOM 712 C C . ASP A 1 93 ? 12.627 7.954 -4.632 1.00 85.69 93 ASP A C 1
ATOM 714 O O . ASP A 1 93 ? 12.918 8.857 -5.414 1.00 85.69 93 ASP A O 1
ATOM 718 N N . TYR A 1 94 ? 13.568 7.286 -3.958 1.00 78.94 94 TYR A N 1
ATOM 719 C CA . TYR A 1 94 ? 14.991 7.644 -4.010 1.00 78.94 94 TYR A CA 1
ATOM 720 C C . TYR A 1 94 ? 15.795 6.800 -5.008 1.00 78.94 94 TYR A C 1
ATOM 722 O O . TYR A 1 94 ? 16.828 7.245 -5.513 1.00 78.94 94 TYR A O 1
ATOM 730 N N . GLY A 1 95 ? 15.335 5.591 -5.323 1.00 68.19 95 GLY A N 1
ATOM 731 C CA . GLY A 1 95 ? 16.023 4.645 -6.205 1.00 68.19 95 GLY A CA 1
ATOM 732 C C . GLY A 1 95 ? 16.025 5.036 -7.675 1.00 68.19 95 GLY A C 1
ATOM 733 O O . GLY A 1 95 ? 16.813 4.493 -8.443 1.00 68.19 95 GLY A O 1
ATOM 734 N N . TRP A 1 96 ? 15.208 6.014 -8.073 1.00 62.47 96 TRP A N 1
ATOM 735 C CA . TRP A 1 96 ? 15.324 6.631 -9.395 1.00 62.47 96 TRP A CA 1
ATOM 736 C C . TRP A 1 96 ? 16.676 7.334 -9.586 1.00 62.47 96 TRP A C 1
ATOM 738 O O . TRP A 1 96 ? 17.260 7.304 -10.668 1.00 62.47 96 TRP A O 1
ATOM 748 N N . HIS A 1 97 ? 17.204 7.929 -8.514 1.00 66.19 97 HIS A N 1
ATOM 749 C CA . HIS A 1 97 ? 18.461 8.671 -8.541 1.00 66.19 97 HIS A CA 1
ATOM 750 C C . HIS A 1 97 ? 19.676 7.799 -8.185 1.00 66.19 97 HIS A C 1
ATOM 752 O O . HIS A 1 97 ? 20.785 8.081 -8.640 1.00 66.19 97 HIS A O 1
ATOM 758 N N . ASP A 1 98 ? 19.480 6.720 -7.419 1.00 68.31 98 ASP A N 1
ATOM 759 C CA . ASP A 1 98 ? 20.529 5.776 -7.020 1.00 68.31 98 ASP A CA 1
ATOM 760 C C . ASP A 1 98 ? 20.354 4.420 -7.726 1.00 68.31 98 ASP A C 1
ATOM 762 O O . ASP A 1 98 ? 19.521 3.599 -7.339 1.00 68.31 98 ASP A O 1
ATOM 766 N N . ARG A 1 99 ? 21.201 4.138 -8.732 1.00 59.97 99 ARG A N 1
ATOM 767 C CA . ARG A 1 99 ? 21.184 2.873 -9.502 1.00 59.97 99 ARG A CA 1
ATOM 768 C C . ARG A 1 99 ? 21.340 1.613 -8.634 1.00 59.97 99 ARG A C 1
ATOM 770 O O . ARG A 1 99 ? 21.089 0.518 -9.132 1.00 59.97 99 ARG A O 1
ATOM 777 N N . LYS A 1 100 ? 21.754 1.736 -7.365 1.00 61.53 100 LYS A N 1
ATOM 778 C CA . LYS A 1 100 ? 21.873 0.615 -6.415 1.00 61.53 100 LYS A CA 1
ATOM 779 C C . LYS A 1 100 ? 20.585 0.314 -5.637 1.00 61.53 100 LYS A C 1
ATOM 781 O O . LYS A 1 100 ? 20.527 -0.721 -4.980 1.00 61.53 100 LYS A O 1
ATOM 786 N N . ARG A 1 101 ? 19.569 1.183 -5.691 1.00 67.12 101 ARG A N 1
ATOM 787 C CA . ARG A 1 101 ? 18.318 1.065 -4.912 1.00 67.12 101 ARG A CA 1
ATOM 788 C C . ARG A 1 101 ? 17.075 0.992 -5.795 1.00 67.12 101 ARG A C 1
ATOM 790 O O . ARG A 1 101 ? 16.021 1.490 -5.427 1.00 67.12 101 ARG A O 1
ATOM 797 N N . THR A 1 102 ? 17.180 0.391 -6.974 1.00 76.62 102 THR A N 1
ATOM 798 C CA . THR A 1 102 ? 16.048 0.296 -7.900 1.00 76.62 102 THR A CA 1
ATOM 799 C C . THR A 1 102 ? 15.051 -0.778 -7.462 1.00 76.62 102 THR A C 1
ATOM 801 O O . THR A 1 102 ? 15.413 -1.861 -6.990 1.00 76.62 102 THR A O 1
ATOM 804 N N . VAL A 1 103 ? 13.759 -0.481 -7.608 1.00 88.31 103 VAL A N 1
ATOM 805 C CA . VAL A 1 103 ? 12.686 -1.439 -7.328 1.00 88.31 103 VAL A CA 1
ATOM 806 C C . VAL A 1 103 ? 12.717 -2.547 -8.379 1.00 88.31 103 VAL A C 1
ATOM 808 O O . VAL A 1 103 ? 12.615 -2.291 -9.576 1.00 88.31 103 VAL A O 1
ATOM 811 N N . THR A 1 104 ? 12.836 -3.797 -7.931 1.00 90.69 104 THR A N 1
ATOM 812 C CA . THR A 1 104 ? 12.764 -4.967 -8.814 1.00 90.69 104 THR A CA 1
ATOM 813 C C . THR A 1 104 ? 11.314 -5.363 -9.084 1.00 90.69 104 THR A C 1
ATOM 815 O O . THR A 1 104 ? 10.419 -5.075 -8.285 1.00 90.69 104 THR A O 1
ATOM 818 N N . ALA A 1 105 ? 11.076 -6.107 -10.169 1.00 90.38 105 ALA A N 1
ATOM 819 C CA . ALA A 1 105 ? 9.749 -6.647 -10.476 1.00 90.38 105 ALA A CA 1
ATOM 820 C C . ALA A 1 105 ? 9.180 -7.481 -9.315 1.00 90.38 105 ALA A C 1
ATOM 822 O O . ALA A 1 105 ? 7.999 -7.378 -8.997 1.00 90.38 105 ALA A O 1
ATOM 823 N N . MET A 1 106 ? 10.032 -8.247 -8.625 1.00 92.19 106 MET A N 1
ATOM 824 C CA . MET A 1 106 ? 9.634 -9.025 -7.451 1.00 92.19 106 MET A CA 1
ATOM 825 C C . MET A 1 106 ? 9.175 -8.133 -6.288 1.00 92.19 106 MET A C 1
ATOM 827 O O . MET A 1 106 ? 8.148 -8.425 -5.681 1.00 92.19 106 MET A O 1
ATOM 831 N N . ARG A 1 107 ? 9.876 -7.026 -6.000 1.00 92.50 107 ARG A N 1
ATOM 832 C CA . ARG A 1 107 ? 9.470 -6.090 -4.932 1.00 92.50 107 ARG A CA 1
ATOM 833 C C . ARG A 1 107 ? 8.191 -5.331 -5.284 1.00 92.50 107 ARG A C 1
ATOM 835 O O . ARG A 1 107 ? 7.345 -5.163 -4.414 1.00 92.50 107 ARG A O 1
ATOM 842 N N . ALA A 1 108 ? 8.010 -4.942 -6.548 1.00 92.75 108 ALA A N 1
ATOM 843 C CA . ALA A 1 108 ? 6.763 -4.330 -7.014 1.00 92.75 108 ALA A CA 1
ATOM 844 C C . ALA A 1 108 ? 5.567 -5.297 -6.898 1.00 92.75 108 ALA A C 1
ATOM 846 O O . ALA A 1 108 ? 4.514 -4.916 -6.389 1.00 92.75 108 ALA A O 1
ATOM 847 N N . ARG A 1 109 ? 5.742 -6.569 -7.294 1.00 93.81 109 ARG A N 1
ATOM 848 C CA . ARG A 1 109 ? 4.722 -7.623 -7.126 1.00 93.81 109 ARG A CA 1
ATOM 849 C C . ARG A 1 109 ? 4.387 -7.868 -5.659 1.00 93.81 109 ARG A C 1
ATOM 851 O O . ARG A 1 109 ? 3.213 -7.966 -5.315 1.00 93.81 109 ARG A O 1
ATOM 858 N N . LEU A 1 110 ? 5.404 -7.939 -4.800 1.00 94.50 110 LEU A N 1
ATOM 859 C CA . LEU A 1 110 ? 5.208 -8.115 -3.364 1.00 94.50 110 LEU A CA 1
ATOM 860 C C . LEU A 1 110 ? 4.414 -6.948 -2.765 1.00 94.50 110 LEU A C 1
ATOM 862 O O . LEU A 1 110 ? 3.464 -7.191 -2.027 1.00 94.50 110 LEU A O 1
ATOM 866 N N . ALA A 1 111 ? 4.737 -5.706 -3.136 1.00 94.88 111 ALA A N 1
ATOM 867 C CA . ALA A 1 111 ? 4.005 -4.530 -2.675 1.00 94.88 111 ALA A CA 1
ATOM 868 C C . ALA A 1 111 ? 2.523 -4.564 -3.096 1.00 94.88 111 ALA A C 1
ATOM 870 O O . ALA A 1 111 ? 1.648 -4.329 -2.265 1.00 94.88 111 ALA A O 1
ATOM 871 N N . LEU A 1 112 ? 2.221 -4.919 -4.352 1.00 95.69 112 LEU A N 1
ATOM 872 C CA . LEU A 1 112 ? 0.834 -5.088 -4.811 1.00 95.69 112 LEU A CA 1
ATOM 873 C C . LEU A 1 112 ? 0.099 -6.188 -4.049 1.00 95.69 112 LEU A C 1
ATOM 875 O O . LEU A 1 112 ? -1.040 -5.996 -3.628 1.00 95.69 112 LEU A O 1
ATOM 879 N N . HIS A 1 113 ? 0.747 -7.337 -3.863 1.00 96.19 113 HIS A N 1
ATOM 880 C CA . HIS A 1 113 ? 0.162 -8.448 -3.124 1.00 96.19 113 HIS A CA 1
ATOM 881 C C . HIS A 1 113 ? -0.172 -8.042 -1.682 1.00 96.19 113 HIS A C 1
ATOM 883 O O .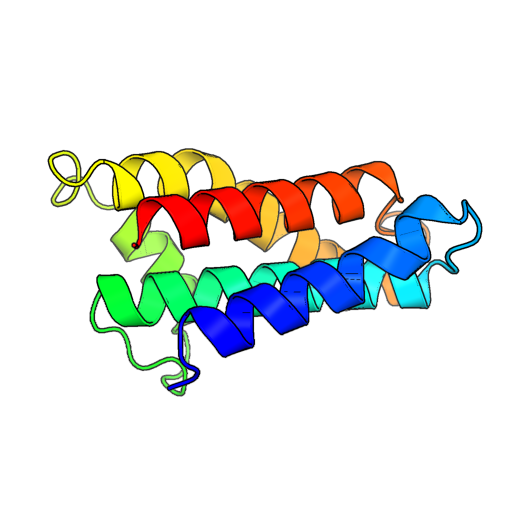 HIS A 1 113 ? -1.296 -8.250 -1.232 1.00 96.19 113 HIS A O 1
ATOM 889 N N . GLN A 1 114 ? 0.765 -7.401 -0.983 1.00 95.75 114 GLN A N 1
ATOM 890 C CA . GLN A 1 114 ? 0.568 -6.918 0.384 1.00 95.75 114 GLN A CA 1
ATOM 891 C C . GLN A 1 114 ? -0.545 -5.864 0.473 1.00 95.75 114 GLN A C 1
ATOM 893 O O . GLN A 1 114 ? -1.369 -5.926 1.384 1.00 95.75 114 GLN A O 1
ATOM 898 N N . ALA A 1 115 ? -0.616 -4.934 -0.484 1.00 95.38 115 ALA A N 1
ATOM 899 C CA . ALA A 1 115 ? -1.682 -3.937 -0.538 1.00 95.38 115 ALA A CA 1
ATOM 900 C C . ALA A 1 115 ? -3.068 -4.578 -0.720 1.00 95.38 115 ALA A C 1
ATOM 902 O O . ALA A 1 115 ? -4.010 -4.202 -0.024 1.00 95.38 115 ALA A O 1
ATOM 903 N N . ARG A 1 116 ? -3.181 -5.596 -1.585 1.00 95.75 116 ARG A N 1
ATOM 904 C CA . ARG A 1 116 ? -4.421 -6.373 -1.755 1.00 95.75 116 ARG A CA 1
ATOM 905 C C . ARG A 1 116 ? -4.815 -7.122 -0.485 1.00 95.75 116 ARG A C 1
ATOM 907 O O . ARG A 1 116 ? -5.980 -7.106 -0.122 1.00 95.75 116 ARG A O 1
ATOM 914 N N . GLN A 1 117 ? -3.858 -7.746 0.203 1.00 95.50 117 GLN A N 1
ATOM 915 C CA . GLN A 1 117 ? -4.121 -8.457 1.460 1.00 95.50 117 GLN A CA 1
ATOM 916 C C . GLN A 1 117 ? -4.630 -7.514 2.560 1.00 95.50 117 GLN A C 1
ATOM 918 O O . GLN A 1 117 ? -5.542 -7.868 3.300 1.00 95.50 117 GLN A O 1
ATOM 923 N N . ILE A 1 118 ? -4.078 -6.300 2.646 1.00 93.56 118 ILE A N 1
ATOM 924 C CA . ILE A 1 118 ? -4.556 -5.272 3.581 1.00 93.56 118 ILE A CA 1
ATOM 925 C C . ILE A 1 118 ? -5.971 -4.816 3.215 1.00 93.56 118 ILE A C 1
ATOM 927 O O . ILE A 1 118 ? -6.812 -4.725 4.104 1.00 93.56 118 ILE A O 1
ATOM 931 N N . LEU A 1 119 ? -6.239 -4.555 1.930 1.00 94.56 119 LEU A N 1
ATOM 932 C CA . LEU A 1 119 ? -7.572 -4.176 1.456 1.00 94.56 119 LEU A CA 1
ATOM 933 C C . LEU A 1 119 ? -8.607 -5.264 1.756 1.00 94.56 119 LEU A C 1
ATOM 935 O O . LEU A 1 119 ? -9.675 -4.951 2.266 1.00 94.56 119 LEU A O 1
ATOM 939 N N . GLU A 1 120 ? -8.288 -6.525 1.468 1.00 94.62 120 GLU A N 1
ATOM 940 C CA . GLU A 1 120 ? -9.196 -7.648 1.707 1.00 94.62 120 GLU A CA 1
ATOM 941 C C . GLU A 1 120 ? -9.471 -7.846 3.197 1.00 94.62 120 GLU A C 1
ATOM 943 O O . GLU A 1 120 ? -10.610 -8.052 3.588 1.00 94.62 120 GLU A O 1
ATOM 948 N N . ALA A 1 121 ? -8.453 -7.710 4.047 1.00 90.00 121 ALA A N 1
ATOM 949 C CA . ALA A 1 121 ? -8.637 -7.803 5.490 1.00 90.00 121 ALA A CA 1
ATOM 950 C C . ALA A 1 121 ? -9.402 -6.606 6.087 1.00 90.00 121 ALA A C 1
ATOM 952 O O . ALA A 1 121 ? -9.834 -6.685 7.233 1.00 90.00 121 ALA A O 1
ATOM 953 N N . ALA A 1 122 ? -9.513 -5.484 5.373 1.00 88.12 122 ALA A N 1
ATOM 954 C CA . ALA A 1 122 ? -10.254 -4.300 5.807 1.00 88.12 122 ALA A CA 1
ATOM 955 C C . ALA A 1 122 ? -11.736 -4.318 5.399 1.00 88.12 122 ALA A C 1
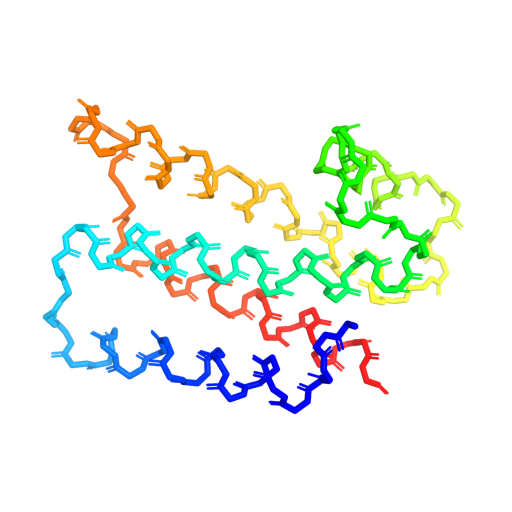ATOM 957 O O . ALA A 1 122 ? -12.484 -3.442 5.838 1.00 88.12 122 ALA A O 1
ATOM 958 N N . ARG A 1 123 ? -12.131 -5.265 4.541 1.00 87.25 123 ARG A N 1
ATOM 959 C CA . ARG A 1 123 ? -13.523 -5.528 4.163 1.00 87.25 123 ARG A CA 1
ATOM 960 C C . ARG A 1 123 ? -14.211 -6.387 5.221 1.00 87.25 123 ARG A C 1
ATOM 962 O O . ARG A 1 123 ? -15.429 -6.173 5.399 1.00 87.25 123 ARG A O 1
#

pLDDT: mean 86.43, std 8.84, range [59.97, 96.19]

Foldseek 3Di:
DDDLVNLVVQLVVLVVCLVVVDADLLSLLVLLQSLLVSLLVLLCVVQVNDPPDDCSLVVSLPSLPDPVCPVQVLSVLCNVCSVLSVLSNVLSVCVVVPVVSTRDSVSSVVSSVSSVSSSVSSD

Secondary structure (DSSP, 8-state):
---HHHHHHHHHHHHHHHHTS---HHHHHHHHHHHHHHHHHHHHHHHT--TTSTTHHHHHHHHHHSGGGTT-HHHHHHHHHHHHHHHHHHHHHHTTT-TTSPPPHHHHHHHHHHHHHHHHHT-

Radius of gyration: 14.1 Å; chains: 1; bounding box: 36×26×41 Å

Sequence (123 aa):
MASPSEISDELDALASPLDSGVATPERLCTIANRAYCAAFRVLCDLLNIDPAQRGAHEMLRTEVLAVGHFQNPTIRLARLYVNDLYRTRVDADYGWHDRKRTVTAMRARLALHQARQILEAAR